Protein AF-A0A485KD65-F1 (afdb_monomer_lite)

Foldseek 3Di:
DDDPDDPLQVQLLVPDDPVVNVVVVVVVVVVVVCVVVVHDDDPVVVVPDDPPPDDRVVSSVVSVVVVVVVVVVVVD

Sequence (76 aa):
MTSFETAEVQRAVSWLGRDQAISRSRRLTRAADLSNKRAYLSEEIQKIQEPFNYYLDDNVADARSLADERKKLTKL

Structure (mmCIF, N/CA/C/O backbone):
data_AF-A0A485KD65-F1
#
_entry.id   AF-A0A485KD65-F1
#
loop_
_atom_site.group_PDB
_atom_site.id
_atom_site.type_symbol
_atom_site.label_atom_id
_atom_site.label_alt_id
_atom_site.label_comp_id
_atom_site.label_asym_id
_atom_site.label_entity_id
_atom_site.label_seq_id
_atom_site.pdbx_PDB_ins_code
_atom_site.Cartn_x
_atom_site.Cartn_y
_atom_site.Cartn_z
_atom_site.occupancy
_atom_site.B_iso_or_equiv
_atom_site.auth_seq_id
_atom_site.auth_comp_id
_atom_site.auth_asym_id
_atom_site.auth_atom_id
_atom_site.pdbx_PDB_model_num
ATOM 1 N N . MET A 1 1 ? 16.077 4.199 7.864 1.00 39.75 1 MET A N 1
ATOM 2 C CA . MET A 1 1 ? 15.028 3.167 7.994 1.00 39.75 1 MET A CA 1
ATOM 3 C C . MET A 1 1 ? 14.783 2.601 6.608 1.00 39.75 1 MET A C 1
ATOM 5 O O . MET A 1 1 ? 14.058 3.192 5.823 1.00 39.75 1 MET A O 1
ATOM 9 N N . THR A 1 2 ? 15.525 1.558 6.250 1.00 43.12 2 THR A N 1
ATOM 10 C CA . THR A 1 2 ? 15.402 0.877 4.957 1.00 43.12 2 THR A CA 1
ATOM 11 C C . THR A 1 2 ? 14.049 0.175 4.918 1.00 43.12 2 THR A C 1
ATOM 13 O O . THR A 1 2 ? 13.794 -0.698 5.744 1.00 43.12 2 THR A O 1
ATOM 16 N N . SER A 1 3 ? 13.157 0.596 4.020 1.00 50.28 3 SER A N 1
ATOM 17 C CA . SER A 1 3 ? 11.918 -0.137 3.750 1.00 50.28 3 SER A CA 1
ATOM 18 C C . SER A 1 3 ? 12.291 -1.553 3.297 1.00 50.28 3 SER A C 1
ATOM 20 O O . SER A 1 3 ? 13.116 -1.699 2.399 1.00 50.28 3 SER A O 1
ATOM 22 N N . PHE A 1 4 ? 11.708 -2.583 3.915 1.00 59.97 4 PHE A N 1
ATOM 23 C CA . PHE A 1 4 ? 11.860 -4.000 3.537 1.00 59.97 4 PHE A CA 1
ATOM 24 C C . PHE A 1 4 ? 11.185 -4.339 2.188 1.00 59.97 4 PHE A C 1
ATOM 26 O O . PHE A 1 4 ? 11.048 -5.504 1.826 1.00 59.97 4 PHE A O 1
ATOM 33 N N . GLU A 1 5 ? 10.732 -3.328 1.451 1.00 76.62 5 GLU A N 1
ATOM 34 C CA . GLU A 1 5 ? 10.108 -3.458 0.139 1.00 76.62 5 GLU A CA 1
ATOM 35 C C . GLU A 1 5 ? 11.174 -3.546 -0.964 1.00 76.62 5 GLU A C 1
ATOM 37 O O . GLU A 1 5 ? 12.182 -2.833 -0.923 1.00 76.62 5 GLU A O 1
ATOM 42 N N . THR A 1 6 ? 10.941 -4.392 -1.973 1.00 91.62 6 THR A N 1
ATOM 43 C CA . THR A 1 6 ? 11.821 -4.474 -3.149 1.00 91.62 6 THR A CA 1
ATOM 44 C C . THR A 1 6 ? 11.797 -3.164 -3.944 1.00 91.62 6 THR A C 1
ATOM 46 O O . THR A 1 6 ? 10.882 -2.346 -3.804 1.00 91.62 6 THR A O 1
ATOM 49 N N . ALA A 1 7 ? 12.794 -2.952 -4.807 1.00 93.88 7 ALA A N 1
ATOM 50 C CA . ALA A 1 7 ? 12.873 -1.744 -5.630 1.00 93.88 7 ALA A CA 1
ATOM 51 C C . ALA A 1 7 ? 11.645 -1.581 -6.549 1.00 93.88 7 ALA A C 1
ATOM 53 O O . ALA A 1 7 ? 11.190 -0.464 -6.790 1.00 93.88 7 ALA A O 1
ATOM 54 N N . GLU A 1 8 ? 11.079 -2.691 -7.024 1.00 95.56 8 GLU A N 1
ATOM 55 C CA . GLU A 1 8 ? 9.881 -2.730 -7.864 1.00 95.56 8 GLU A CA 1
ATOM 56 C C . GLU A 1 8 ? 8.643 -2.285 -7.083 1.00 95.56 8 GLU A C 1
ATOM 58 O O . GLU A 1 8 ? 7.860 -1.490 -7.591 1.00 95.56 8 GLU A O 1
ATOM 63 N N . VAL A 1 9 ? 8.501 -2.717 -5.824 1.00 96.00 9 VAL A N 1
ATOM 64 C CA . VAL A 1 9 ? 7.401 -2.279 -4.951 1.00 96.00 9 VAL A CA 1
ATOM 65 C C . VAL A 1 9 ? 7.511 -0.787 -4.649 1.00 96.00 9 VAL A C 1
ATOM 67 O O . VAL A 1 9 ? 6.528 -0.063 -4.778 1.00 96.00 9 VAL A O 1
ATOM 70 N N . GLN A 1 10 ? 8.707 -0.295 -4.315 1.00 95.56 10 GLN A N 1
ATOM 71 C CA . GLN A 1 10 ? 8.918 1.135 -4.060 1.00 95.56 10 GLN A CA 1
ATOM 72 C C . GLN A 1 10 ? 8.595 1.987 -5.294 1.00 95.56 10 GLN A C 1
ATOM 74 O O . GLN A 1 10 ? 7.984 3.051 -5.180 1.00 95.56 10 GLN A O 1
ATOM 79 N N . ARG 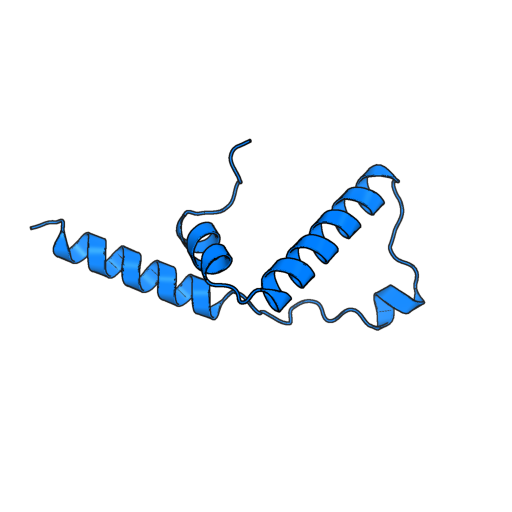A 1 11 ? 8.966 1.497 -6.482 1.00 96.12 11 ARG A N 1
ATOM 80 C CA . ARG A 1 11 ? 8.650 2.137 -7.761 1.00 96.12 11 ARG A CA 1
ATOM 81 C C . ARG A 1 11 ? 7.151 2.110 -8.066 1.00 96.12 11 ARG A C 1
ATOM 83 O O . ARG A 1 11 ? 6.598 3.133 -8.440 1.00 96.12 11 ARG A O 1
ATOM 90 N N . ALA A 1 12 ? 6.483 0.983 -7.848 1.00 97.69 12 ALA A N 1
ATOM 91 C CA . ALA A 1 12 ? 5.038 0.869 -8.018 1.00 97.69 12 ALA A CA 1
ATOM 92 C C . ALA A 1 12 ? 4.271 1.816 -7.078 1.00 97.69 12 ALA A C 1
ATOM 94 O O . ALA A 1 12 ? 3.292 2.444 -7.481 1.00 97.69 12 ALA A O 1
ATOM 95 N N . VAL A 1 13 ? 4.734 1.966 -5.830 1.00 96.81 13 VAL A N 1
ATOM 96 C CA . VAL A 1 13 ? 4.147 2.899 -4.856 1.00 96.81 13 VAL A CA 1
ATOM 97 C C . VAL A 1 13 ? 4.317 4.354 -5.297 1.00 96.81 13 VAL A C 1
ATOM 99 O O . VAL A 1 13 ? 3.405 5.151 -5.076 1.00 96.81 13 VAL A O 1
ATOM 102 N N . SER A 1 14 ? 5.437 4.720 -5.934 1.00 96.94 14 SER A N 1
ATOM 103 C CA . SER A 1 14 ? 5.653 6.095 -6.409 1.00 96.94 14 SER A CA 1
ATOM 104 C C . SER A 1 14 ? 4.785 6.478 -7.613 1.00 96.94 14 SER A C 1
ATOM 106 O O . SER A 1 14 ? 4.626 7.667 -7.884 1.00 96.94 14 SER A O 1
ATOM 108 N N . TRP A 1 15 ? 4.193 5.499 -8.302 1.00 98.06 15 TRP A N 1
ATOM 109 C CA . TRP A 1 15 ? 3.249 5.711 -9.403 1.00 98.06 15 TRP A CA 1
ATOM 110 C C . TRP A 1 15 ? 1.794 5.869 -8.959 1.00 98.06 15 TRP A C 1
ATOM 112 O O 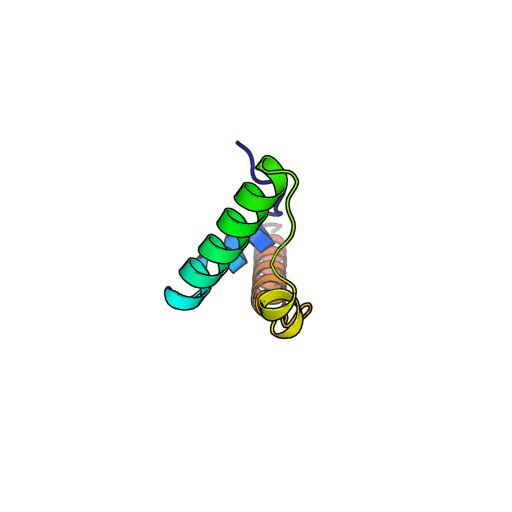. TRP A 1 15 ? 0.946 6.232 -9.772 1.00 98.06 15 TRP A O 1
ATOM 122 N N . LEU A 1 16 ? 1.482 5.602 -7.686 1.00 97.31 16 LEU A N 1
ATOM 123 C CA . LEU A 1 16 ? 0.118 5.739 -7.184 1.00 97.31 16 LEU A CA 1
ATOM 124 C C . LEU A 1 16 ? -0.376 7.182 -7.319 1.00 97.31 16 LEU A C 1
ATOM 126 O O . LEU A 1 16 ? 0.314 8.141 -6.965 1.00 97.31 16 LEU A O 1
ATOM 130 N N . GLY A 1 17 ? -1.632 7.327 -7.743 1.00 97.44 17 GLY A N 1
ATOM 131 C CA . GLY A 1 17 ? -2.324 8.609 -7.694 1.00 97.44 17 GLY A CA 1
ATOM 132 C C . GLY A 1 17 ? -2.433 9.134 -6.258 1.00 97.44 17 GLY A C 1
ATOM 133 O O . GLY A 1 17 ? -2.425 8.368 -5.288 1.00 97.44 17 GLY A O 1
ATOM 134 N N . ARG A 1 18 ? -2.583 10.456 -6.112 1.00 96.62 18 ARG A N 1
ATOM 135 C CA . ARG A 1 18 ? -2.611 11.140 -4.806 1.00 96.62 18 ARG A CA 1
ATOM 136 C C . ARG A 1 18 ? -3.585 10.497 -3.814 1.00 96.62 18 ARG A C 1
ATOM 138 O O . ARG A 1 18 ? -3.211 10.248 -2.669 1.00 96.62 18 ARG A O 1
ATOM 145 N N . ASP A 1 19 ? -4.807 10.202 -4.247 1.00 97.38 19 ASP A N 1
ATOM 146 C CA . ASP A 1 19 ? -5.847 9.669 -3.362 1.00 97.38 19 ASP A CA 1
ATOM 147 C C . ASP A 1 19 ? -5.538 8.244 -2.895 1.00 97.38 19 ASP A C 1
ATOM 149 O O . ASP A 1 19 ? -5.690 7.930 -1.712 1.00 97.38 19 ASP A O 1
ATOM 153 N N . GLN A 1 20 ? -5.022 7.395 -3.788 1.00 96.31 20 GLN A N 1
ATOM 154 C CA . GLN A 1 20 ? -4.580 6.045 -3.437 1.00 96.31 20 GLN A CA 1
ATOM 155 C C . GLN A 1 20 ? -3.394 6.081 -2.467 1.00 96.31 20 GLN A C 1
ATOM 157 O O . GLN A 1 20 ? -3.399 5.352 -1.472 1.00 96.31 20 GLN A O 1
ATOM 162 N N . ALA A 1 21 ? -2.422 6.970 -2.692 1.00 96.88 21 ALA A N 1
ATOM 163 C CA . ALA A 1 21 ? -1.275 7.151 -1.806 1.00 96.88 21 ALA A CA 1
ATOM 164 C C . ALA A 1 21 ? -1.701 7.614 -0.399 1.00 96.88 21 ALA A C 1
ATOM 166 O O . ALA A 1 21 ? -1.264 7.043 0.606 1.00 96.88 21 ALA A O 1
ATOM 167 N N . ILE A 1 22 ? -2.611 8.592 -0.309 1.00 97.81 22 ILE A N 1
ATOM 1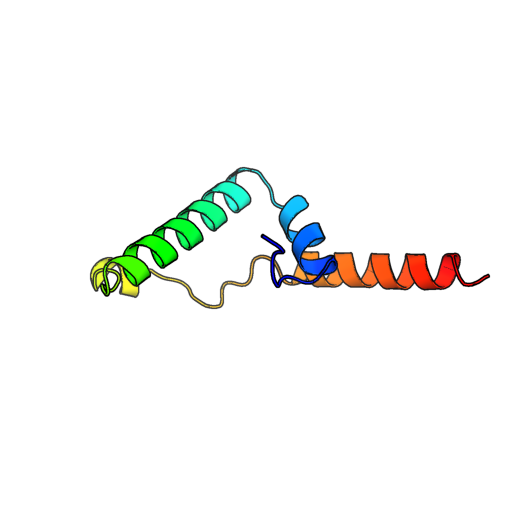68 C CA . ILE A 1 22 ? -3.178 9.061 0.967 1.00 97.81 22 ILE A CA 1
ATOM 169 C C . ILE A 1 22 ? -3.948 7.931 1.660 1.00 97.81 22 ILE A C 1
ATOM 171 O O . ILE A 1 22 ? -3.763 7.695 2.855 1.00 97.81 22 ILE A O 1
ATOM 175 N N . SER A 1 23 ? -4.791 7.212 0.919 1.00 96.62 23 SER A N 1
ATOM 176 C CA . SER A 1 23 ? -5.600 6.102 1.430 1.00 96.62 23 SER A CA 1
ATOM 177 C C . SER A 1 23 ? -4.726 4.965 1.980 1.00 96.62 23 SER A C 1
ATOM 179 O O . SER A 1 23 ? -4.951 4.493 3.099 1.00 96.62 23 SER A O 1
ATOM 181 N N . ARG A 1 24 ? -3.660 4.587 1.256 1.00 96.75 24 ARG A N 1
ATOM 182 C CA . ARG A 1 24 ? -2.633 3.634 1.713 1.00 96.75 24 ARG A CA 1
ATOM 183 C C . ARG A 1 24 ? -1.964 4.115 2.998 1.00 96.75 24 ARG A C 1
ATOM 185 O O . ARG A 1 24 ? -1.912 3.361 3.966 1.00 96.75 24 ARG A O 1
ATOM 192 N N . SER A 1 25 ? -1.490 5.361 3.020 1.00 96.88 25 SER A N 1
ATOM 193 C CA . SER A 1 25 ? -0.814 5.943 4.186 1.00 96.88 25 SER A CA 1
ATOM 194 C C . SER A 1 25 ? -1.708 5.902 5.432 1.00 96.88 25 SER A C 1
ATOM 196 O O . SER A 1 25 ? -1.302 5.382 6.468 1.00 96.88 25 SER A O 1
ATOM 198 N N . ARG A 1 26 ? -2.981 6.305 5.305 1.00 97.69 26 ARG A N 1
ATOM 199 C CA . ARG A 1 26 ? -3.966 6.237 6.398 1.00 97.69 26 ARG A CA 1
ATOM 200 C C . ARG A 1 26 ? -4.161 4.817 6.934 1.00 97.69 26 ARG A C 1
ATOM 202 O O . ARG A 1 26 ? -4.208 4.639 8.150 1.00 97.69 26 ARG A O 1
ATOM 209 N N . ARG A 1 27 ? -4.263 3.806 6.058 1.00 97.31 27 ARG A N 1
ATOM 210 C CA . ARG A 1 27 ? -4.387 2.397 6.483 1.00 97.31 27 ARG A CA 1
ATOM 211 C C . ARG A 1 27 ? -3.156 1.929 7.261 1.00 97.31 27 ARG A C 1
ATOM 213 O O . ARG A 1 27 ? -3.322 1.316 8.311 1.00 97.31 27 ARG A O 1
ATOM 220 N N . LEU A 1 28 ? -1.953 2.251 6.783 1.00 97.25 28 LEU A N 1
ATOM 221 C CA . LEU A 1 28 ? -0.697 1.872 7.438 1.00 97.25 28 LEU A CA 1
ATOM 222 C C . LEU A 1 28 ? -0.528 2.556 8.798 1.00 97.25 28 LEU A C 1
ATOM 224 O O . LEU A 1 28 ? -0.227 1.885 9.783 1.00 97.25 28 LEU A O 1
ATOM 228 N N . THR A 1 29 ? -0.789 3.863 8.882 1.00 97.94 29 THR A N 1
ATOM 229 C CA . THR A 1 29 ? -0.747 4.599 10.153 1.00 97.94 29 THR A CA 1
ATOM 230 C C . THR A 1 29 ? -1.753 4.039 11.153 1.00 97.94 29 THR A C 1
ATOM 232 O O . THR A 1 29 ? -1.402 3.823 12.309 1.00 97.94 29 THR A O 1
ATOM 235 N N . ARG A 1 30 ? -2.984 3.741 10.716 1.00 97.81 30 ARG A N 1
ATOM 236 C CA . ARG A 1 30 ? -4.012 3.135 11.573 1.00 97.81 30 ARG A CA 1
ATOM 237 C C . ARG A 1 30 ? -3.601 1.751 12.075 1.00 97.81 30 ARG A C 1
ATOM 239 O O . ARG A 1 30 ? -3.803 1.453 13.246 1.00 97.81 30 ARG A O 1
ATOM 246 N N . ALA A 1 31 ? -3.023 0.917 11.212 1.00 97.69 31 ALA A N 1
ATOM 247 C CA . ALA A 1 31 ? -2.534 -0.402 11.604 1.00 97.69 31 ALA A CA 1
ATOM 248 C C . ALA A 1 31 ? -1.404 -0.303 12.645 1.00 97.69 31 ALA A C 1
ATOM 250 O O . ALA A 1 31 ? -1.438 -1.008 13.651 1.00 97.69 31 ALA A O 1
ATOM 251 N N . ALA A 1 32 ? -0.448 0.610 12.443 1.00 97.94 32 ALA A N 1
ATOM 252 C CA . ALA A 1 32 ? 0.637 0.850 13.393 1.00 97.94 32 ALA A CA 1
ATOM 253 C C . ALA A 1 32 ? 0.120 1.365 14.749 1.00 97.94 32 ALA A C 1
ATOM 255 O O . ALA A 1 32 ? 0.535 0.869 15.794 1.00 97.94 32 ALA A O 1
ATOM 256 N N . ASP A 1 33 ? -0.817 2.317 14.740 1.00 98.31 33 ASP A N 1
ATOM 257 C CA . ASP A 1 33 ? -1.441 2.860 15.952 1.00 98.31 33 ASP A CA 1
ATOM 258 C C . ASP A 1 33 ? -2.159 1.774 16.770 1.00 98.31 33 ASP A C 1
ATOM 260 O O . ASP A 1 33 ? -1.923 1.638 17.971 1.00 98.31 33 ASP A O 1
ATOM 264 N N . LEU A 1 34 ? -2.976 0.945 16.115 1.00 98.31 34 LEU A N 1
ATOM 265 C CA . LEU A 1 34 ? -3.683 -0.164 16.759 1.00 98.31 34 LEU A CA 1
ATOM 266 C C . LEU A 1 34 ? -2.726 -1.223 17.312 1.00 98.31 34 LEU A C 1
ATOM 268 O O . LEU A 1 34 ? -2.898 -1.673 18.446 1.00 98.31 34 LEU A O 1
ATOM 272 N N . SER A 1 35 ? -1.675 -1.557 16.558 1.00 97.88 35 SER A N 1
ATOM 273 C CA . SER A 1 35 ? -0.622 -2.466 17.017 1.00 97.88 35 SER A CA 1
ATOM 274 C C . SER A 1 35 ? 0.060 -1.939 18.281 1.00 97.88 35 SER A C 1
ATOM 276 O O . SER A 1 35 ? 0.205 -2.676 19.256 1.00 97.88 35 SER A O 1
ATOM 278 N N . ASN A 1 36 ? 0.430 -0.655 18.304 1.00 98.12 36 ASN A N 1
ATOM 279 C CA . ASN A 1 36 ? 1.052 -0.022 19.471 1.00 98.12 36 ASN A CA 1
ATOM 280 C C . ASN A 1 36 ? 0.125 -0.032 20.693 1.00 98.12 36 ASN A C 1
ATOM 282 O O . ASN A 1 36 ? 0.576 -0.250 21.815 1.00 98.12 36 ASN A O 1
ATOM 286 N N . LYS A 1 37 ? -1.179 0.156 20.471 1.00 98.25 37 LYS A N 1
ATOM 287 C CA . LYS A 1 37 ? -2.213 0.115 21.513 1.00 98.25 37 LYS A CA 1
ATOM 288 C C . LYS A 1 37 ? -2.602 -1.301 21.944 1.00 98.25 37 LYS A C 1
AT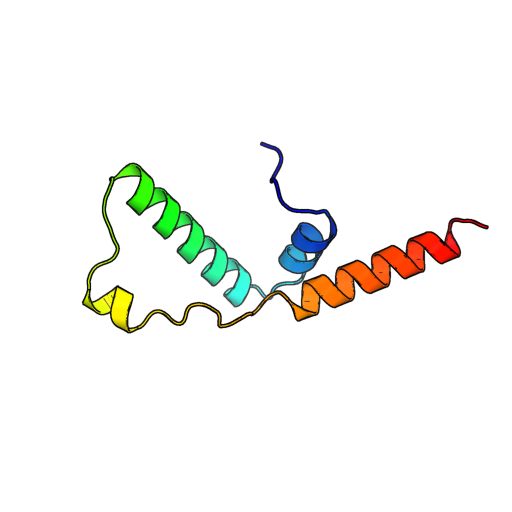OM 290 O O . LYS A 1 37 ? -3.392 -1.433 22.874 1.00 98.25 37 LYS A O 1
ATOM 295 N N . ARG A 1 38 ? -2.081 -2.348 21.288 1.00 98.19 38 ARG A N 1
ATOM 296 C CA . ARG A 1 38 ? -2.531 -3.745 21.450 1.00 98.19 38 ARG A CA 1
ATOM 297 C C . ARG A 1 38 ? -4.053 -3.877 21.313 1.00 98.19 38 ARG A C 1
ATOM 299 O O . ARG A 1 38 ? -4.692 -4.632 22.041 1.00 98.19 38 ARG A O 1
ATOM 306 N N . ALA A 1 39 ? -4.621 -3.105 20.395 1.00 97.81 39 ALA A N 1
ATOM 307 C CA . ALA A 1 39 ? -6.049 -3.037 20.142 1.00 97.81 39 ALA A CA 1
ATOM 308 C C . ALA A 1 39 ? -6.351 -3.478 18.709 1.00 97.81 39 ALA A C 1
ATOM 310 O O . ALA A 1 39 ? -5.497 -3.416 17.824 1.00 97.81 39 ALA A O 1
ATOM 311 N N . TYR A 1 40 ? -7.592 -3.888 18.478 1.00 97.81 40 TYR A N 1
ATOM 312 C CA . TYR A 1 40 ? -8.096 -4.204 17.148 1.00 97.81 40 TYR A CA 1
ATOM 313 C C . TYR A 1 40 ? -9.007 -3.089 16.638 1.00 97.81 40 TYR A C 1
ATOM 315 O O . TYR A 1 40 ? -9.463 -2.223 17.384 1.00 97.81 40 TYR A O 1
ATOM 323 N N . LEU A 1 41 ? -9.270 -3.118 15.334 1.00 97.25 41 LEU A N 1
ATOM 324 C CA . LEU A 1 41 ? -10.294 -2.291 14.707 1.00 97.25 41 LEU A CA 1
ATOM 325 C C . LEU A 1 41 ? -11.670 -2.663 15.302 1.00 97.25 41 LEU A C 1
ATOM 327 O O . LEU A 1 41 ? -11.873 -3.817 15.675 1.00 97.25 41 LEU A O 1
ATOM 331 N N . SER A 1 42 ? -12.626 -1.736 15.395 1.00 97.44 42 SER A N 1
ATOM 332 C CA . SER A 1 42 ? -13.972 -2.080 15.886 1.00 97.44 42 SER A CA 1
ATOM 333 C C . SER A 1 42 ? -14.674 -3.068 14.947 1.00 97.44 42 SER A C 1
ATOM 335 O O . SER A 1 42 ? -14.397 -3.085 13.747 1.00 97.44 42 SER A O 1
ATOM 337 N N . GLU A 1 43 ? -15.602 -3.875 15.469 1.00 97.88 43 GLU A N 1
ATO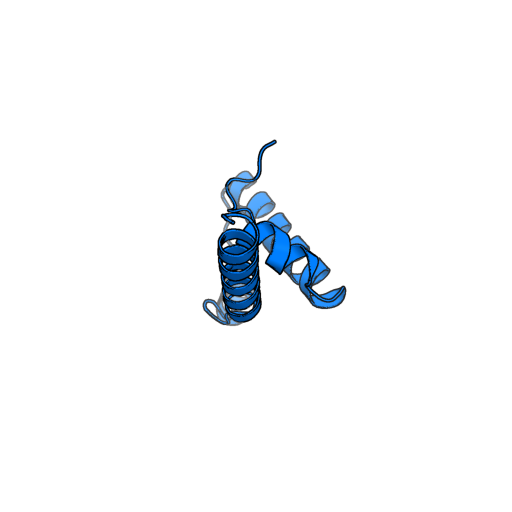M 338 C CA . GLU A 1 43 ? -16.314 -4.889 14.670 1.00 97.88 43 GLU A CA 1
ATOM 339 C C . GLU A 1 43 ? -17.028 -4.299 13.449 1.00 97.88 43 GLU A C 1
ATOM 341 O O . GLU A 1 43 ? -16.994 -4.881 12.367 1.00 97.88 43 GLU A O 1
ATOM 346 N N . GLU A 1 44 ? -17.643 -3.125 13.601 1.00 97.62 44 GLU A N 1
ATOM 347 C CA . GLU A 1 44 ? -18.303 -2.408 12.507 1.00 97.62 44 GLU A CA 1
ATOM 348 C C . GLU A 1 44 ? -17.328 -2.103 11.364 1.00 97.62 44 GLU A C 1
ATOM 350 O O . GLU A 1 44 ? -17.617 -2.381 10.201 1.00 97.62 44 GLU A O 1
ATOM 355 N N . ILE A 1 45 ? -16.134 -1.600 11.691 1.00 96.44 45 ILE A N 1
ATOM 356 C CA . ILE A 1 45 ? -15.141 -1.244 10.678 1.00 96.44 45 ILE A CA 1
ATOM 357 C C . ILE A 1 45 ? -14.473 -2.497 10.096 1.00 96.44 45 ILE A C 1
ATOM 359 O O . ILE A 1 45 ? -14.128 -2.500 8.914 1.00 96.44 45 ILE A O 1
ATOM 363 N N . GLN A 1 46 ? -14.300 -3.564 10.886 1.00 97.19 46 GLN A N 1
ATOM 364 C CA . GLN A 1 46 ? -13.806 -4.850 10.383 1.00 97.19 46 GLN A CA 1
ATOM 365 C C . GLN A 1 46 ? -14.730 -5.417 9.297 1.00 97.19 46 GLN A C 1
ATOM 367 O O . GLN A 1 46 ? -14.233 -5.847 8.260 1.00 97.19 46 GLN A O 1
ATOM 372 N N . LYS A 1 47 ? -16.056 -5.352 9.494 1.00 97.69 47 LYS A N 1
ATOM 373 C CA . LYS A 1 47 ? -17.058 -5.878 8.547 1.00 97.69 47 LYS A CA 1
ATOM 374 C C . LYS A 1 47 ? -17.037 -5.199 7.177 1.00 97.69 47 LYS A C 1
ATOM 376 O O . LYS A 1 47 ? -17.394 -5.836 6.196 1.00 97.69 47 LYS A O 1
ATOM 381 N N . ILE A 1 48 ? -16.627 -3.932 7.110 1.00 96.75 48 ILE A N 1
ATOM 382 C CA . ILE A 1 48 ? -16.536 -3.179 5.848 1.00 96.75 48 ILE A CA 1
ATOM 383 C C . ILE A 1 48 ? -15.141 -3.228 5.210 1.00 96.75 48 ILE A C 1
ATOM 385 O O . ILE A 1 48 ? -14.924 -2.587 4.185 1.00 96.75 48 ILE A O 1
ATOM 389 N N . GLN A 1 49 ? -14.151 -3.884 5.830 1.00 96.94 49 GLN A N 1
ATOM 390 C CA . GLN A 1 49 ? -12.845 -4.020 5.187 1.00 96.94 49 GLN A CA 1
ATOM 391 C C . GLN A 1 49 ? -12.944 -4.990 4.007 1.00 96.94 49 GLN A C 1
ATOM 393 O O . GLN A 1 49 ? -13.515 -6.068 4.125 1.00 96.94 49 GLN A O 1
ATOM 398 N N . GLU A 1 50 ? -12.288 -4.633 2.906 1.00 96.00 50 GLU A N 1
ATOM 399 C CA . GLU A 1 50 ? -12.139 -5.475 1.719 1.00 96.00 50 GLU A CA 1
ATOM 400 C C . GLU A 1 50 ? -10.671 -5.920 1.587 1.00 96.00 50 GLU A C 1
ATOM 402 O O . GLU A 1 50 ? -9.903 -5.343 0.807 1.00 96.00 50 GLU A O 1
ATOM 407 N N . PRO A 1 51 ? -10.203 -6.888 2.402 1.00 95.19 51 PRO A N 1
ATOM 408 C CA . PRO A 1 51 ? -8.876 -7.460 2.210 1.00 95.19 51 PRO A CA 1
ATOM 409 C C . PRO A 1 51 ? -8.794 -8.158 0.844 1.00 95.19 51 PRO A C 1
ATOM 411 O O . PRO A 1 51 ? -9.795 -8.644 0.328 1.00 95.19 51 PRO A O 1
ATOM 414 N N . PHE A 1 52 ? -7.588 -8.215 0.270 1.00 94.38 52 PHE A N 1
ATOM 415 C CA . PHE A 1 52 ? -7.324 -8.781 -1.065 1.00 94.38 52 PHE A CA 1
ATOM 416 C C . PHE A 1 52 ? -7.966 -8.028 -2.244 1.00 94.38 52 PHE A C 1
ATOM 418 O O . PHE A 1 52 ? -7.956 -8.518 -3.368 1.00 94.38 52 PHE A O 1
ATOM 425 N N . ASN A 1 53 ? -8.445 -6.799 -2.031 1.00 94.44 53 ASN A N 1
ATOM 426 C CA . ASN A 1 53 ? -8.683 -5.851 -3.118 1.00 94.44 53 ASN A CA 1
ATOM 427 C C . ASN A 1 53 ? -7.327 -5.264 -3.575 1.00 94.44 53 ASN A C 1
ATOM 429 O O . ASN A 1 53 ? -6.865 -4.230 -3.075 1.00 94.44 53 ASN A O 1
ATOM 433 N N . TYR A 1 54 ? -6.620 -6.018 -4.423 1.00 94.56 54 TYR A N 1
ATOM 434 C CA . TYR A 1 54 ? -5.249 -5.729 -4.847 1.00 94.56 54 TYR A CA 1
ATOM 435 C C . TYR A 1 54 ? -5.194 -4.495 -5.758 1.00 94.56 54 TYR A C 1
ATOM 437 O O . TYR A 1 54 ? -5.697 -4.508 -6.873 1.00 94.56 54 TYR A O 1
ATOM 445 N N . TYR A 1 55 ? -4.553 -3.423 -5.284 1.00 94.69 55 TYR A N 1
ATOM 446 C CA . TYR A 1 55 ? -4.451 -2.140 -6.001 1.00 94.69 55 TYR A CA 1
ATOM 447 C C . TYR A 1 55 ? -3.032 -1.817 -6.498 1.00 94.69 55 TYR A C 1
ATOM 449 O O . TYR A 1 55 ? -2.815 -0.750 -7.068 1.00 94.69 55 TYR A O 1
ATOM 457 N N . LEU A 1 56 ? -2.050 -2.677 -6.207 1.00 96.50 56 LEU A N 1
ATOM 458 C CA . LEU A 1 56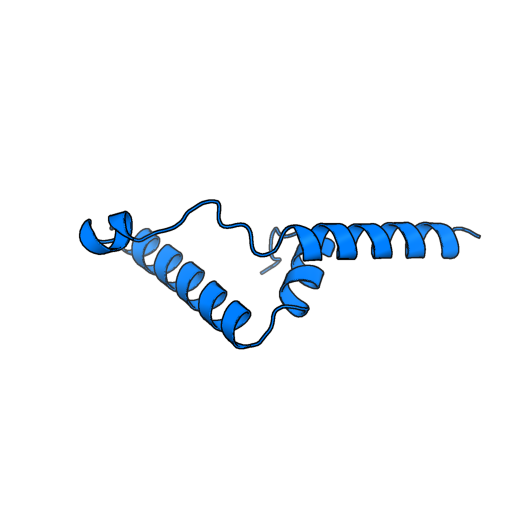 ? -0.631 -2.425 -6.486 1.00 96.50 56 LEU A CA 1
ATOM 459 C C . LEU A 1 56 ? -0.002 -3.482 -7.409 1.00 96.50 56 LEU A C 1
ATOM 461 O O . LEU A 1 56 ? 1.043 -3.210 -7.993 1.00 96.50 56 LEU A O 1
ATOM 465 N N . ASP A 1 57 ? -0.621 -4.655 -7.546 1.00 96.12 57 ASP A N 1
ATOM 466 C CA . ASP A 1 57 ? -0.049 -5.823 -8.226 1.00 96.12 57 ASP A CA 1
ATOM 467 C C . ASP A 1 57 ? 0.311 -5.537 -9.690 1.00 96.12 57 ASP A C 1
ATOM 469 O O . ASP A 1 57 ? 1.442 -5.815 -10.092 1.00 96.12 57 ASP A O 1
ATOM 473 N N . ASP A 1 58 ? -0.584 -4.893 -10.445 1.00 97.50 58 ASP A N 1
ATOM 474 C CA . ASP A 1 58 ? -0.336 -4.514 -11.845 1.00 97.50 58 ASP A CA 1
ATOM 475 C C . ASP A 1 58 ? 0.872 -3.571 -11.963 1.00 97.50 58 ASP A C 1
ATOM 477 O O . ASP A 1 58 ? 1.800 -3.819 -12.731 1.00 97.50 58 ASP A O 1
ATOM 481 N N . ASN A 1 59 ? 0.943 -2.549 -11.103 1.00 97.81 59 ASN A N 1
ATOM 482 C CA . ASN A 1 59 ? 2.075 -1.621 -11.078 1.00 97.81 59 ASN A CA 1
ATOM 483 C C . ASN A 1 59 ? 3.394 -2.329 -10.717 1.00 97.81 59 ASN A C 1
ATOM 485 O O . ASN A 1 59 ? 4.459 -1.948 -11.204 1.00 97.81 59 ASN A O 1
ATOM 489 N N . VAL A 1 60 ? 3.359 -3.345 -9.850 1.00 97.81 60 VAL A N 1
ATOM 490 C CA . VAL A 1 60 ? 4.555 -4.134 -9.506 1.00 97.81 60 VAL A CA 1
ATOM 491 C C . VAL A 1 60 ? 4.975 -5.015 -10.678 1.00 97.81 60 VAL A C 1
ATOM 493 O O . VAL A 1 60 ? 6.174 -5.114 -10.957 1.00 97.81 60 VAL A O 1
ATOM 496 N N . ALA A 1 61 ? 4.021 -5.630 -11.380 1.00 97.94 61 ALA A N 1
ATOM 497 C CA . ALA A 1 61 ? 4.290 -6.412 -12.582 1.00 97.94 61 ALA A CA 1
ATOM 498 C C . ALA A 1 61 ? 4.949 -5.546 -13.668 1.00 97.94 61 ALA A C 1
ATOM 500 O O . ALA A 1 61 ? 5.989 -5.930 -14.214 1.00 97.94 61 ALA A O 1
ATOM 501 N N . ASP A 1 62 ? 4.432 -4.338 -13.890 1.00 98.31 62 ASP A N 1
ATOM 502 C CA . ASP A 1 62 ? 4.999 -3.370 -14.829 1.00 98.31 62 ASP A CA 1
ATOM 503 C C . ASP A 1 62 ? 6.399 -2.913 -14.408 1.00 98.31 62 ASP A C 1
ATOM 505 O O . ASP A 1 62 ? 7.337 -2.916 -15.212 1.00 98.31 62 ASP A O 1
ATOM 509 N N . ALA A 1 63 ? 6.591 -2.572 -13.129 1.00 98.00 63 ALA A N 1
ATOM 510 C CA . ALA A 1 63 ? 7.896 -2.179 -12.604 1.00 98.00 63 ALA A CA 1
ATOM 511 C C . ALA A 1 63 ? 8.948 -3.283 -12.790 1.00 98.00 63 ALA A C 1
ATOM 513 O O . ALA A 1 63 ? 10.096 -2.989 -13.137 1.00 98.00 63 ALA A O 1
ATOM 514 N N . ARG A 1 64 ? 8.552 -4.546 -12.602 1.00 97.56 64 ARG A N 1
ATOM 515 C CA . ARG A 1 64 ? 9.409 -5.712 -12.825 1.00 97.56 64 ARG A CA 1
ATOM 516 C C . ARG A 1 64 ? 9.743 -5.898 -14.302 1.00 97.56 64 ARG A C 1
ATOM 518 O O . ARG A 1 64 ? 10.913 -6.082 -14.630 1.00 97.56 64 ARG A O 1
ATOM 525 N N . SER A 1 65 ? 8.749 -5.786 -15.182 1.00 97.81 65 SER A N 1
ATOM 526 C CA . SER A 1 65 ? 8.939 -5.868 -16.634 1.00 97.81 65 SER A CA 1
ATOM 527 C C . SER A 1 65 ? 9.950 -4.827 -17.132 1.00 97.81 65 SER A C 1
ATOM 529 O O . SER A 1 65 ? 10.928 -5.172 -17.798 1.00 97.81 65 SER A O 1
ATOM 531 N N . LEU A 1 66 ? 9.802 -3.567 -16.702 1.00 97.31 66 LEU A N 1
ATOM 532 C CA . LEU A 1 66 ? 10.729 -2.482 -17.047 1.00 97.31 66 LEU A CA 1
ATOM 533 C C . LEU A 1 66 ? 12.140 -2.706 -16.483 1.00 97.31 66 LEU A C 1
ATOM 535 O O . LEU A 1 66 ? 13.137 -2.342 -17.113 1.00 97.31 66 LEU A O 1
ATOM 539 N N . ALA A 1 67 ? 12.253 -3.281 -15.283 1.00 95.50 67 ALA A N 1
ATOM 540 C CA . ALA A 1 67 ? 13.547 -3.612 -14.693 1.00 95.50 67 ALA A CA 1
ATOM 541 C C . ALA A 1 67 ? 14.262 -4.714 -15.493 1.00 95.50 67 ALA A C 1
ATOM 543 O O . ALA A 1 67 ? 15.458 -4.591 -15.779 1.00 95.50 67 ALA A O 1
ATOM 544 N N . ASP A 1 68 ? 13.530 -5.752 -15.900 1.00 96.44 68 ASP A N 1
ATOM 545 C CA . ASP A 1 68 ? 14.046 -6.838 -16.731 1.00 96.44 68 ASP A CA 1
ATOM 546 C C . ASP A 1 68 ? 14.446 -6.346 -18.128 1.00 96.44 68 ASP A C 1
ATOM 548 O O . ASP A 1 68 ? 15.510 -6.720 -18.628 1.00 96.44 68 ASP A O 1
ATOM 552 N N . GLU A 1 69 ? 13.649 -5.470 -18.742 1.00 96.62 69 GLU A N 1
ATOM 553 C CA . GLU A 1 69 ? 13.985 -4.821 -20.011 1.00 96.62 69 GLU A CA 1
ATOM 554 C C . GLU A 1 69 ? 15.279 -4.008 -19.895 1.00 96.62 69 GLU A C 1
ATOM 556 O O . GLU A 1 69 ? 16.233 -4.243 -20.640 1.00 96.62 69 GLU A O 1
ATOM 561 N N . ARG A 1 70 ? 15.375 -3.121 -18.895 1.00 95.69 70 ARG A N 1
ATOM 562 C CA . ARG A 1 70 ? 16.589 -2.328 -18.650 1.00 95.69 70 ARG A CA 1
ATOM 563 C C . ARG A 1 70 ? 17.817 -3.219 -18.474 1.00 95.69 70 ARG A C 1
ATOM 565 O O . ARG A 1 70 ? 18.884 -2.920 -19.013 1.00 95.69 70 ARG A O 1
ATOM 572 N N . LYS A 1 71 ? 17.678 -4.319 -17.730 1.00 95.00 71 LYS A N 1
ATOM 573 C CA . LYS A 1 71 ? 18.757 -5.286 -17.498 1.00 95.00 71 LYS A CA 1
ATOM 574 C C . LYS A 1 71 ? 19.205 -5.970 -18.789 1.00 95.00 71 LYS A C 1
ATOM 576 O O . LYS A 1 71 ? 20.402 -6.194 -18.942 1.00 95.00 71 LYS A O 1
ATOM 581 N N . LYS A 1 72 ? 18.284 -6.291 -19.703 1.00 96.00 72 LYS A N 1
ATOM 582 C CA . LYS A 1 72 ? 18.616 -6.848 -21.026 1.00 96.00 72 LYS A CA 1
ATOM 583 C C . LYS A 1 72 ? 19.381 -5.835 -21.878 1.00 96.00 72 LYS A C 1
ATOM 585 O O . LYS A 1 72 ? 20.396 -6.196 -22.457 1.00 96.00 72 LYS A O 1
ATOM 590 N N . LEU A 1 73 ? 18.944 -4.576 -21.889 1.00 94.44 73 LEU A N 1
ATOM 591 C CA . LEU A 1 73 ? 19.557 -3.513 -22.695 1.00 94.44 73 LEU A CA 1
ATOM 592 C C . LEU A 1 73 ? 20.928 -3.050 -22.174 1.00 94.44 73 LEU A C 1
ATOM 594 O O . LEU A 1 73 ? 21.738 -2.568 -22.953 1.00 94.44 73 LEU A O 1
ATOM 598 N N . THR A 1 74 ? 21.195 -3.199 -20.873 1.00 90.38 74 THR A N 1
ATOM 599 C CA . THR A 1 74 ? 22.460 -2.766 -20.237 1.00 90.38 74 THR A CA 1
ATOM 600 C C . THR A 1 74 ? 23.499 -3.896 -20.135 1.00 90.38 74 THR A C 1
ATOM 602 O O . THR A 1 74 ? 24.618 -3.667 -19.697 1.00 90.38 74 THR A O 1
ATOM 605 N N . LYS A 1 75 ? 23.135 -5.139 -20.477 1.00 70.94 75 LYS A N 1
ATOM 606 C CA . LYS A 1 75 ? 24.048 -6.299 -20.475 1.00 70.94 75 LYS A CA 1
ATOM 607 C C . LYS A 1 75 ? 24.777 -6.523 -21.815 1.00 70.94 75 LYS A C 1
ATOM 609 O O . LYS A 1 75 ? 25.414 -7.565 -21.967 1.00 70.94 75 LYS A O 1
ATOM 614 N N . LEU A 1 76 ? 24.669 -5.575 -22.746 1.00 52.41 76 LEU A N 1
ATOM 615 C CA . LEU A 1 76 ? 25.536 -5.423 -23.922 1.00 52.41 76 LEU A CA 1
ATOM 616 C C . LEU A 1 76 ? 26.698 -4.491 -23.569 1.00 52.41 76 LEU A C 1
ATOM 618 O O . LEU A 1 76 ? 27.819 -4.771 -24.041 1.00 52.41 76 LEU A O 1
#

pLDDT: mean 92.98, std 12.44, range [39.75, 98.31]

InterPro domains:
  IPR003197 Cytochrome b-c1 complex subunit 7 [PF02271] (5-71)
  IPR036544 Cytochrome b-c1 complex subunit 7 superfamily [G3DSA:1.10.1090.10] (2-75)
  IPR036544 Cytochrome b-c1 complex subunit 7 superfamily [SSF81524] (5-74)

Organism: NCBI:txid120398

Secondary structure (DSSP, 8-state):
---SS-HHHHHHHHTS-HHHHHHHHHHHHHHHHHHHTT----HHHHHT--TT--SSHHHHHHHHHHHHHHHHHH--

Radius of gyration: 16.56 Å; chains: 1; bounding box: 44×20×45 Å